Protein AF-A0A0P9MXE1-F1 (afdb_monomer)

Radius of gyration: 27.06 Å; Cα contacts (8 Å, |Δi|>4): 35; chains: 1; bounding box: 68×26×62 Å

Mean predicted aligned error: 6.49 Å

InterPro domains:
  IPR006120 Resolvase, HTH domain [PF02796] (44-84)

Nearest PDB structures (foldseek):
  2r0q-assembly1_F  TM=6.471E-01  e=6.757E-02  Staphylococcus aureus
  1tc3-assembly1_C  TM=8.372E-01  e=4.340E-01  Caenorhabditis elegans
  1p4w-assembly1_A  TM=6.204E-01  e=7.531E-01  Erwinia amylovora
  4zms-assembly1_B  TM=7.018E-01  e=1.400E+00  Streptococcus pneumoniae R6
  7r3e-assembly1_B  TM=4.765E-01  e=1.400E+00  Pseudomonas aeruginosa PAO1

Organism: Pseudomonas cannabina (NCBI:txid86840)

Secondary structure (DSSP, 8-state):
-HHHHHHHHHHHHHHHHHHHHHHHHHHHHHHHHHHHHHTT----SPP-HHHHHHHHHHHHTT--HHHHHHHHTS-HHHHHHHHHHHHT----

Foldseek 3Di:
DVVVVVVVVVVVVVVVVVVVVVVVVVVVVVVVVVVCVVVVVCPDDDDDPVLLVQLCVCVVVVHDLVVSCVVSVHDSVVSVVSVVVVVVDPDD

Structure (mmCIF, N/CA/C/O backbone):
data_AF-A0A0P9MXE1-F1
#
_entry.id   AF-A0A0P9MXE1-F1
#
loop_
_atom_site.group_PDB
_atom_site.id
_atom_site.type_symbol
_atom_site.label_atom_id
_atom_site.label_alt_id
_atom_site.label_comp_id
_atom_site.label_asym_id
_atom_site.label_entity_id
_atom_site.label_seq_id
_atom_site.pdbx_PDB_ins_code
_atom_site.Cartn_x
_atom_site.Cartn_y
_atom_site.Cartn_z
_atom_site.occupancy
_atom_site.B_iso_or_equiv
_atom_site.auth_seq_id
_atom_site.auth_comp_id
_atom_site.auth_asym_id
_atom_site.auth_atom_id
_atom_site.pdbx_PDB_model_num
ATOM 1 N N . MET A 1 1 ? 41.596 11.497 -31.693 1.00 64.81 1 MET A N 1
ATOM 2 C CA . MET A 1 1 ? 40.423 12.281 -32.141 1.00 64.81 1 MET A CA 1
ATOM 3 C C . MET A 1 1 ? 39.273 11.381 -32.601 1.00 64.81 1 MET A C 1
ATOM 5 O O . MET A 1 1 ? 38.210 11.463 -32.012 1.00 64.81 1 MET A O 1
ATOM 9 N N . VAL A 1 2 ? 39.474 10.462 -33.558 1.00 78.31 2 VAL A N 1
ATOM 10 C CA . VAL A 1 2 ? 38.392 9.590 -34.080 1.00 78.31 2 VAL A CA 1
ATOM 11 C C . VAL A 1 2 ? 37.898 8.537 -33.069 1.00 78.31 2 VAL A C 1
ATOM 13 O O . VAL A 1 2 ? 36.695 8.384 -32.890 1.00 78.31 2 VAL A O 1
ATOM 16 N N . LEU A 1 3 ? 38.804 7.855 -32.355 1.00 83.06 3 LEU A N 1
ATOM 17 C CA . LEU A 1 3 ? 38.442 6.789 -31.402 1.00 83.06 3 LEU A CA 1
ATOM 18 C C . LEU A 1 3 ? 37.573 7.288 -30.232 1.00 83.06 3 LEU A C 1
ATOM 20 O O . LEU A 1 3 ? 36.641 6.608 -29.815 1.00 83.06 3 LEU A O 1
ATOM 24 N N . GLN A 1 4 ? 37.851 8.497 -29.743 1.00 86.94 4 GLN A N 1
ATOM 25 C CA . GLN A 1 4 ? 37.100 9.117 -28.651 1.00 86.94 4 GLN A CA 1
ATOM 26 C C . GLN A 1 4 ? 35.680 9.502 -29.094 1.00 86.94 4 GLN A C 1
AT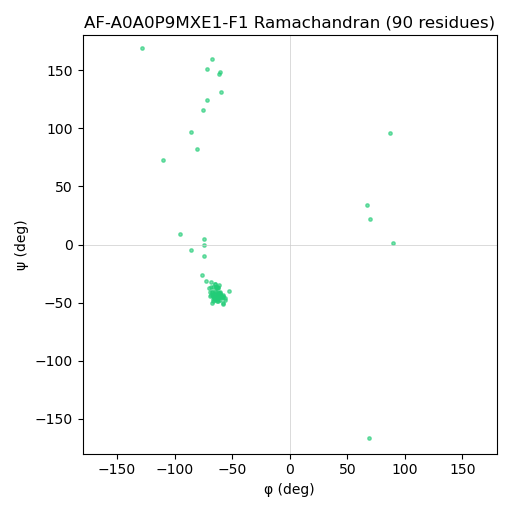OM 28 O O . GLN A 1 4 ? 34.723 9.219 -28.385 1.00 86.94 4 GLN A O 1
ATOM 33 N N . GLY A 1 5 ? 35.518 10.029 -30.315 1.00 90.44 5 GLY A N 1
ATOM 34 C CA . GLY A 1 5 ? 34.194 10.336 -30.867 1.00 90.44 5 GLY A CA 1
ATOM 35 C C . GLY A 1 5 ? 33.314 9.096 -31.066 1.00 90.44 5 GLY A C 1
ATOM 36 O O . GLY A 1 5 ? 32.115 9.145 -30.805 1.00 90.44 5 GLY A O 1
ATOM 37 N N . VAL A 1 6 ? 33.900 7.963 -31.470 1.00 93.00 6 VAL A N 1
ATOM 38 C CA . VAL A 1 6 ? 33.168 6.686 -31.558 1.00 93.00 6 VAL A CA 1
ATOM 39 C C . VAL A 1 6 ? 32.752 6.201 -30.168 1.00 93.00 6 VAL A C 1
ATOM 41 O O . VAL A 1 6 ? 31.603 5.806 -29.987 1.00 93.00 6 VAL A O 1
ATOM 44 N N . GLN A 1 7 ? 33.645 6.274 -29.176 1.00 92.62 7 GLN A N 1
ATOM 45 C CA . GLN A 1 7 ? 33.335 5.882 -27.798 1.00 92.62 7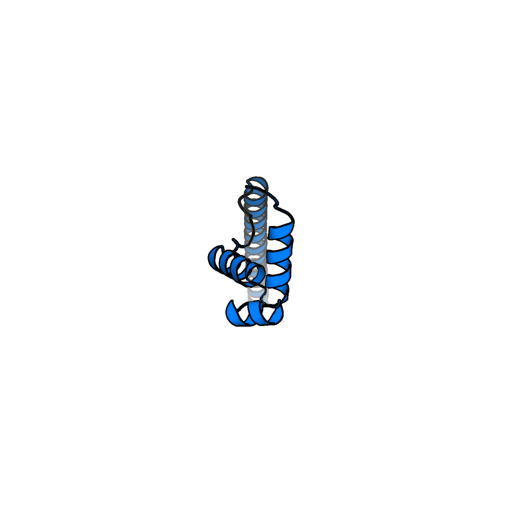 GLN A CA 1
ATOM 46 C C . GLN A 1 7 ? 32.198 6.727 -27.200 1.00 92.62 7 GLN A C 1
ATOM 48 O O . GLN A 1 7 ? 31.262 6.170 -26.625 1.00 92.62 7 GLN A O 1
ATOM 53 N N . ASP A 1 8 ? 32.228 8.045 -27.406 1.00 94.88 8 ASP A N 1
ATOM 54 C CA . ASP A 1 8 ? 31.182 8.957 -26.937 1.00 94.88 8 ASP A CA 1
ATOM 55 C C . ASP A 1 8 ? 29.828 8.676 -27.603 1.00 94.88 8 ASP A C 1
ATOM 57 O O . ASP A 1 8 ? 28.786 8.699 -26.942 1.00 94.88 8 ASP A O 1
ATOM 61 N N . MET A 1 9 ? 29.815 8.384 -28.907 1.00 96.12 9 MET A N 1
ATOM 62 C CA . MET A 1 9 ? 28.584 8.019 -29.613 1.00 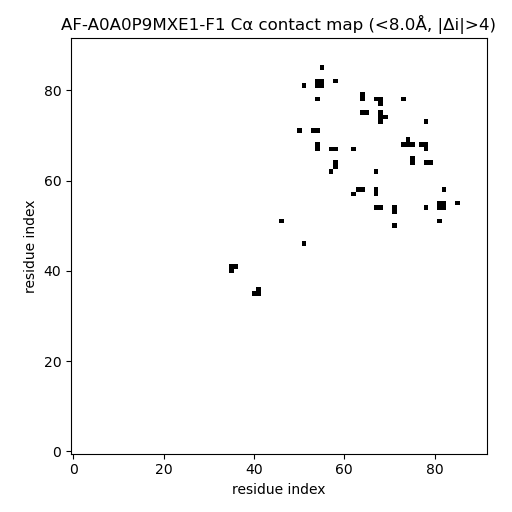96.12 9 MET A CA 1
ATOM 63 C C . MET A 1 9 ? 28.022 6.679 -29.132 1.00 96.12 9 MET A C 1
ATOM 65 O O . MET A 1 9 ? 26.821 6.590 -28.880 1.00 96.12 9 MET A O 1
ATOM 69 N N . LEU A 1 10 ? 28.867 5.661 -28.940 1.00 96.94 10 LEU A N 1
ATOM 70 C CA . LEU A 1 10 ? 28.433 4.361 -28.416 1.00 96.94 10 LEU A CA 1
ATOM 71 C C . LEU A 1 10 ? 27.823 4.491 -27.018 1.00 96.94 10 LEU A C 1
ATOM 73 O O . LEU A 1 10 ? 26.775 3.902 -26.752 1.00 96.94 10 LEU A O 1
ATOM 77 N N . LEU A 1 11 ? 28.428 5.307 -26.150 1.00 97.12 11 LEU A N 1
ATOM 78 C CA . LEU A 1 11 ? 27.887 5.577 -24.821 1.00 97.12 11 LEU A CA 1
ATOM 79 C C . LEU A 1 11 ? 26.507 6.242 -24.901 1.00 97.12 11 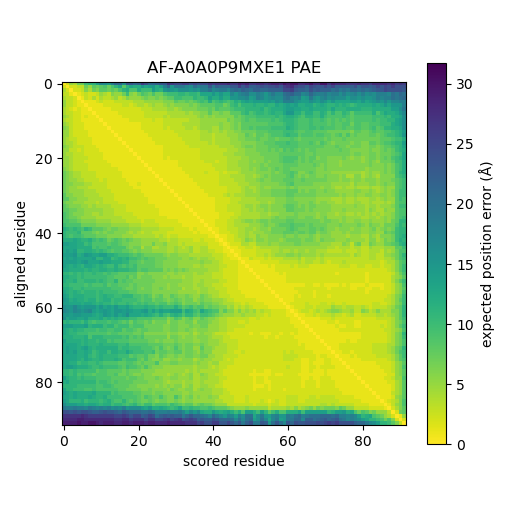LEU A C 1
ATOM 81 O O . LEU A 1 11 ? 25.581 5.826 -24.208 1.00 97.12 11 LEU A O 1
ATOM 85 N N . ARG A 1 12 ? 26.338 7.244 -25.770 1.00 97.31 12 ARG A N 1
ATOM 86 C CA . ARG A 1 12 ? 25.048 7.928 -25.960 1.00 97.31 12 ARG A CA 1
ATOM 87 C C . ARG A 1 12 ? 23.963 6.984 -26.466 1.00 97.31 12 ARG A C 1
ATOM 89 O O . ARG A 1 12 ? 22.854 7.016 -25.943 1.00 97.31 12 ARG A O 1
ATOM 96 N N . VAL A 1 13 ? 24.285 6.131 -27.438 1.00 98.06 13 VAL A N 1
ATOM 97 C CA . VAL A 1 13 ? 23.344 5.133 -27.966 1.00 98.06 13 VAL A CA 1
ATOM 98 C C . VAL A 1 13 ? 22.949 4.139 -26.875 1.00 98.06 13 VAL A C 1
ATOM 100 O O . VAL A 1 13 ? 21.762 3.895 -26.683 1.00 98.06 13 VAL A O 1
ATOM 103 N N . ALA A 1 14 ? 23.910 3.620 -26.107 1.00 98.25 14 ALA A N 1
ATOM 104 C CA . ALA A 1 14 ? 23.624 2.698 -25.008 1.00 98.25 14 ALA A CA 1
ATOM 105 C C . ALA A 1 14 ? 22.718 3.331 -23.936 1.00 98.25 14 ALA A C 1
ATOM 107 O O . ALA A 1 14 ? 21.773 2.695 -23.469 1.00 98.25 14 ALA A O 1
ATOM 108 N N . LEU A 1 15 ? 22.969 4.594 -23.579 1.00 98.44 15 LEU A N 1
ATOM 109 C CA . LEU A 1 15 ? 22.134 5.338 -22.635 1.00 98.44 15 LEU A CA 1
ATOM 110 C C . LEU A 1 15 ? 20.719 5.575 -23.175 1.00 98.44 15 LEU A C 1
ATOM 112 O O . LEU A 1 15 ? 19.759 5.450 -22.417 1.00 98.44 15 LEU A O 1
ATOM 116 N N . GLN A 1 16 ? 20.582 5.887 -24.466 1.00 98.44 16 GLN A N 1
ATOM 117 C CA . GLN A 1 16 ? 19.274 6.082 -25.087 1.00 98.44 16 GLN A CA 1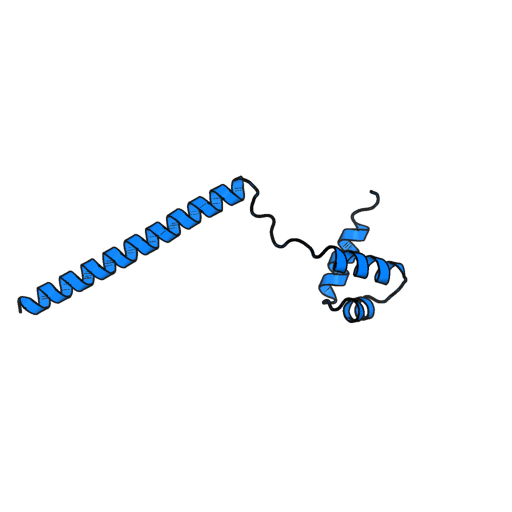
ATOM 118 C C . GLN A 1 16 ? 18.469 4.780 -25.099 1.00 98.44 16 GLN A C 1
ATOM 120 O O . GLN A 1 16 ? 17.331 4.773 -24.646 1.00 98.44 16 GLN A O 1
ATOM 125 N N . ILE A 1 17 ? 19.087 3.660 -25.487 1.00 98.44 17 ILE A N 1
ATOM 126 C CA . ILE A 1 17 ? 18.439 2.340 -25.462 1.00 98.44 17 ILE A CA 1
ATOM 127 C C . ILE A 1 17 ? 17.972 1.985 -24.045 1.00 98.44 17 ILE A C 1
ATOM 129 O O . ILE A 1 17 ? 16.845 1.532 -23.855 1.00 98.44 17 ILE A O 1
ATOM 133 N N . ALA A 1 18 ? 18.819 2.207 -23.035 1.00 98.38 18 ALA A N 1
ATOM 134 C CA . ALA A 1 18 ? 18.463 1.931 -21.644 1.00 98.38 18 ALA A CA 1
ATOM 135 C C . ALA A 1 18 ? 17.282 2.790 -21.163 1.00 98.38 18 ALA A C 1
ATOM 137 O O . ALA A 1 18 ? 16.443 2.319 -20.391 1.00 98.38 18 ALA A O 1
ATOM 138 N N . ARG A 1 19 ? 17.217 4.047 -21.614 1.00 98.38 19 ARG A N 1
ATOM 139 C CA . ARG A 1 19 ? 16.109 4.951 -21.314 1.00 98.38 19 ARG A CA 1
ATOM 140 C C . ARG A 1 19 ? 14.814 4.487 -21.971 1.00 98.38 19 ARG A C 1
ATOM 142 O O . ARG A 1 19 ? 13.810 4.380 -21.271 1.00 98.38 19 ARG A O 1
ATOM 149 N N . ASP A 1 20 ? 14.852 4.197 -23.265 1.00 98.56 20 ASP A N 1
ATOM 150 C CA . ASP A 1 20 ? 13.675 3.802 -24.039 1.00 98.56 20 ASP A CA 1
ATOM 151 C C . ASP A 1 20 ? 13.064 2.515 -23.466 1.00 98.56 20 ASP A C 1
ATOM 153 O O . ASP A 1 20 ? 11.868 2.454 -23.190 1.00 98.56 20 ASP A O 1
ATOM 157 N N . ASP A 1 21 ? 13.896 1.519 -23.147 1.00 98.44 21 ASP A N 1
ATOM 158 C CA . ASP A 1 21 ? 13.424 0.278 -22.528 1.00 98.44 21 ASP A CA 1
ATOM 159 C C . ASP A 1 21 ? 12.812 0.501 -21.127 1.00 98.44 21 ASP A C 1
ATOM 161 O O . ASP A 1 21 ? 11.822 -0.143 -20.761 1.00 98.44 21 ASP A O 1
ATOM 165 N N . PHE A 1 22 ? 13.353 1.429 -20.329 1.00 98.38 22 PHE A N 1
ATOM 166 C CA . PHE A 1 22 ? 12.750 1.793 -19.044 1.00 98.38 22 PHE A CA 1
ATOM 167 C C . PHE A 1 22 ? 11.383 2.465 -19.221 1.00 98.38 22 PHE A C 1
ATOM 169 O O . PHE A 1 22 ? 10.430 2.113 -18.515 1.00 98.38 22 PHE A O 1
ATOM 176 N N . GLU A 1 23 ? 11.282 3.424 -20.143 1.00 98.56 23 GLU A N 1
ATOM 177 C CA . GLU A 1 23 ? 10.038 4.136 -20.439 1.00 98.56 23 GLU A CA 1
ATOM 178 C C . GLU A 1 23 ? 8.967 3.160 -20.950 1.00 98.56 23 GLU A C 1
ATOM 180 O O . GLU A 1 23 ? 7.854 3.142 -20.417 1.00 98.56 23 GLU A O 1
ATOM 185 N N . ASP A 1 24 ? 9.333 2.246 -21.849 1.00 98.50 24 ASP A N 1
ATOM 186 C CA . ASP A 1 24 ? 8.450 1.202 -22.364 1.00 98.50 24 ASP A CA 1
ATOM 187 C C . ASP A 1 24 ? 7.958 0.241 -21.273 1.00 98.50 24 ASP A C 1
ATOM 189 O O . ASP A 1 24 ? 6.767 -0.084 -21.194 1.00 98.50 24 ASP A O 1
ATOM 193 N N . ARG A 1 25 ? 8.860 -0.244 -20.406 1.00 98.50 25 ARG A N 1
ATOM 194 C CA . ARG A 1 25 ? 8.484 -1.130 -19.291 1.00 98.50 25 ARG A CA 1
ATOM 195 C C . ARG A 1 25 ? 7.524 -0.433 -18.335 1.00 98.50 25 ARG A C 1
ATOM 197 O O . ARG A 1 25 ? 6.545 -1.043 -17.894 1.00 98.50 25 ARG A O 1
ATOM 204 N N . ARG A 1 26 ? 7.782 0.840 -18.033 1.00 98.56 26 ARG A N 1
ATOM 205 C CA . ARG A 1 26 ? 6.931 1.662 -17.170 1.00 98.56 26 ARG A CA 1
ATOM 206 C C . ARG A 1 26 ? 5.554 1.887 -17.792 1.00 98.56 26 ARG A C 1
ATOM 208 O O . ARG A 1 26 ? 4.554 1.772 -17.085 1.00 98.56 26 ARG A O 1
ATOM 215 N N . GLU A 1 27 ? 5.494 2.166 -19.090 1.00 98.56 27 GLU A N 1
ATOM 216 C CA . GLU A 1 27 ? 4.244 2.374 -19.818 1.00 98.56 27 GLU A CA 1
ATOM 217 C C . GLU A 1 27 ? 3.393 1.100 -19.851 1.00 98.56 27 GLU A C 1
ATOM 219 O O . GLU A 1 27 ? 2.222 1.121 -19.470 1.00 98.56 27 GLU A O 1
ATOM 224 N N . ARG A 1 28 ? 3.997 -0.043 -20.192 1.00 98.50 28 ARG A N 1
ATOM 225 C CA . ARG A 1 28 ? 3.308 -1.343 -20.179 1.00 98.50 28 ARG A CA 1
ATOM 226 C C . ARG A 1 28 ? 2.805 -1.711 -18.785 1.00 98.50 28 ARG A C 1
ATOM 228 O O . ARG A 1 28 ? 1.683 -2.197 -18.641 1.00 98.50 28 ARG A O 1
ATOM 235 N N . GLN A 1 29 ? 3.600 -1.450 -17.744 1.00 98.38 29 GLN A N 1
ATOM 236 C CA . GLN A 1 29 ? 3.163 -1.659 -16.365 1.00 98.38 29 GLN A CA 1
ATOM 237 C C . GLN A 1 29 ? 1.968 -0.764 -16.020 1.00 98.38 29 GLN A C 1
ATOM 239 O O . GLN A 1 29 ? 1.007 -1.250 -15.425 1.00 98.38 29 GLN A O 1
ATOM 244 N N . ARG A 1 30 ? 1.996 0.519 -16.407 1.00 98.44 30 ARG A N 1
ATOM 245 C CA . ARG A 1 30 ? 0.882 1.453 -16.193 1.00 98.44 30 ARG A CA 1
ATOM 246 C C . ARG A 1 30 ? -0.398 0.942 -16.850 1.00 98.44 30 ARG A C 1
ATOM 248 O O . ARG A 1 30 ? -1.404 0.804 -16.163 1.00 98.44 30 ARG A O 1
ATOM 255 N N . GLN A 1 31 ? -0.330 0.577 -18.129 1.00 98.44 31 GLN A N 1
ATOM 256 C CA . GLN A 1 31 ? -1.466 0.029 -18.876 1.00 98.44 31 GLN A CA 1
ATOM 257 C C . GLN A 1 31 ? -2.024 -1.240 -18.217 1.00 98.44 31 GLN A C 1
ATOM 259 O O . GLN A 1 31 ? -3.234 -1.368 -18.036 1.00 98.44 31 GLN A O 1
ATOM 264 N N . GLY A 1 32 ? -1.149 -2.155 -17.785 1.00 98.12 32 GLY A N 1
ATOM 265 C CA . GLY A 1 32 ? -1.556 -3.362 -17.063 1.00 98.12 32 GLY A CA 1
ATOM 266 C C . GLY A 1 32 ? -2.237 -3.064 -15.722 1.00 98.12 32 GLY A C 1
ATOM 267 O O . GLY A 1 32 ? -3.254 -3.678 -15.395 1.00 98.12 32 GLY A O 1
ATOM 268 N N . ILE A 1 33 ? -1.719 -2.095 -14.959 1.00 97.88 33 ILE A N 1
ATOM 269 C CA . ILE A 1 33 ? -2.333 -1.637 -13.704 1.00 97.88 33 ILE A CA 1
ATOM 270 C C . ILE A 1 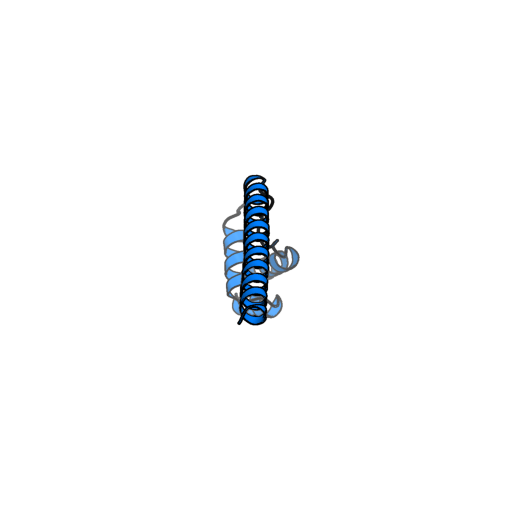33 ? -3.717 -1.040 -13.972 1.00 97.88 33 ILE A C 1
ATOM 272 O O . ILE A 1 33 ? -4.654 -1.343 -13.235 1.00 97.88 33 ILE A O 1
ATOM 276 N N . ASP A 1 34 ? -3.863 -0.212 -15.003 1.00 97.75 34 ASP A N 1
ATOM 277 C CA . ASP A 1 34 ? -5.128 0.452 -15.317 1.00 97.75 34 ASP A CA 1
ATOM 278 C C . ASP A 1 34 ? -6.198 -0.550 -15.774 1.00 97.75 34 ASP A C 1
ATOM 280 O O . ASP A 1 34 ? -7.330 -0.493 -15.289 1.00 97.75 34 ASP A O 1
ATOM 284 N N . LEU A 1 35 ? -5.824 -1.541 -16.591 1.00 98.19 35 LEU A N 1
ATOM 285 C CA . LEU A 1 35 ? -6.691 -2.671 -16.953 1.00 98.19 35 LEU A CA 1
ATOM 286 C C . LEU A 1 35 ? -7.123 -3.486 -15.725 1.00 98.19 35 LEU A C 1
ATOM 288 O O . LEU A 1 35 ? -8.289 -3.844 -15.574 1.00 98.19 35 LEU A O 1
ATOM 292 N N . ALA A 1 36 ? -6.204 -3.775 -14.805 1.00 97.38 36 ALA A N 1
ATOM 293 C CA . ALA A 1 36 ? -6.529 -4.545 -13.608 1.00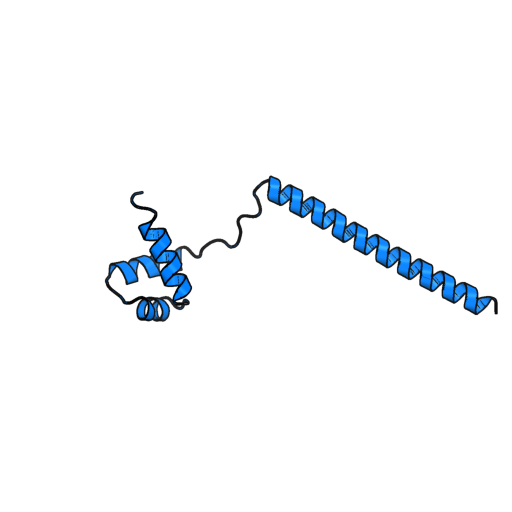 97.38 36 ALA A CA 1
ATOM 294 C C . ALA A 1 36 ? -7.367 -3.746 -12.590 1.00 97.38 36 ALA A C 1
ATOM 296 O O . ALA A 1 36 ? -8.192 -4.321 -11.871 1.00 97.38 36 ALA A O 1
ATOM 297 N N . LYS A 1 37 ? -7.185 -2.421 -12.524 1.00 96.19 37 LYS A N 1
ATOM 298 C CA . LYS A 1 37 ? -8.042 -1.518 -11.743 1.00 96.19 37 LYS A CA 1
ATOM 299 C C . LYS A 1 37 ? -9.452 -1.453 -12.323 1.00 96.19 37 LYS A C 1
ATOM 301 O O . LYS A 1 37 ? -10.398 -1.588 -11.551 1.00 96.19 37 LYS A O 1
ATOM 306 N N . SER A 1 38 ? -9.602 -1.295 -13.641 1.00 96.31 38 SER A N 1
ATOM 307 C CA . SER A 1 38 ? -10.920 -1.268 -14.293 1.00 96.31 38 SER A CA 1
ATOM 308 C C . SER A 1 38 ? -11.650 -2.609 -14.164 1.00 96.31 38 SER A C 1
ATOM 310 O O . SER A 1 38 ? -12.856 -2.630 -13.940 1.00 96.31 38 SER A O 1
ATOM 312 N N . ALA A 1 39 ? -10.912 -3.724 -14.166 1.00 97.19 39 ALA A N 1
ATOM 313 C CA . ALA A 1 39 ? -11.433 -5.058 -13.863 1.00 97.19 39 ALA A CA 1
ATOM 314 C C . ALA A 1 39 ? -11.725 -5.306 -12.362 1.00 97.19 39 ALA A C 1
ATOM 316 O O . ALA A 1 39 ? -12.150 -6.399 -11.983 1.00 97.19 39 ALA A O 1
ATOM 317 N N . GLY A 1 40 ? -11.482 -4.335 -11.472 1.00 94.62 40 GLY A N 1
ATOM 318 C CA . GLY A 1 40 ? -11.797 -4.448 -10.043 1.00 94.62 40 GLY A CA 1
ATOM 319 C C . GLY A 1 40 ? -10.931 -5.450 -9.264 1.00 94.62 40 GLY A C 1
ATOM 320 O O . GLY A 1 40 ? -11.340 -5.938 -8.201 1.00 94.62 40 GLY A O 1
ATOM 321 N N . LEU A 1 41 ? -9.737 -5.779 -9.769 1.00 95.06 41 LEU A N 1
ATOM 322 C CA . LEU A 1 41 ? -8.804 -6.707 -9.115 1.00 95.06 41 LEU A CA 1
ATOM 323 C C . LEU A 1 41 ? -8.081 -6.057 -7.923 1.00 95.06 41 LEU A C 1
ATOM 325 O O . LEU A 1 41 ? -7.711 -6.732 -6.960 1.00 95.06 41 LEU A O 1
ATOM 329 N N . TYR A 1 42 ? -7.932 -4.730 -7.941 1.00 93.56 42 TYR A N 1
ATOM 330 C CA . TYR A 1 42 ? -7.298 -3.951 -6.876 1.00 93.56 42 TYR A CA 1
ATOM 331 C C . TYR A 1 42 ? -8.280 -3.701 -5.722 1.00 93.56 42 TYR A C 1
ATOM 333 O O . TYR A 1 42 ? -8.881 -2.638 -5.612 1.00 93.56 42 TYR A O 1
ATOM 341 N N . ARG A 1 43 ? -8.428 -4.687 -4.829 1.00 92.31 43 ARG A N 1
ATOM 342 C CA . ARG A 1 43 ? -9.347 -4.631 -3.667 1.00 92.31 43 ARG A CA 1
ATOM 343 C C . ARG A 1 43 ? -8.683 -4.184 -2.357 1.00 92.31 43 ARG A C 1
ATOM 345 O O . ARG A 1 43 ? -9.284 -4.270 -1.289 1.00 92.31 43 ARG A O 1
ATOM 352 N N . GLY A 1 44 ? -7.435 -3.719 -2.435 1.00 91.62 44 GLY A N 1
ATOM 353 C CA . GLY A 1 44 ? -6.625 -3.351 -1.274 1.00 91.62 44 GLY A CA 1
ATOM 354 C C . GLY A 1 44 ? -6.212 -4.552 -0.415 1.00 91.62 44 GLY A C 1
ATOM 355 O O . GLY A 1 44 ? -6.308 -5.713 -0.821 1.00 91.62 44 GLY A O 1
ATOM 356 N N . ARG A 1 45 ? -5.718 -4.270 0.796 1.00 91.56 45 ARG A N 1
ATOM 357 C CA . ARG A 1 45 ? -5.317 -5.308 1.754 1.00 91.56 45 ARG A CA 1
ATOM 358 C C . ARG A 1 45 ? -6.559 -5.993 2.323 1.00 91.56 45 ARG A C 1
ATOM 360 O O . ARG A 1 45 ? -7.402 -5.335 2.928 1.00 91.56 45 ARG A O 1
ATOM 367 N N . LYS A 1 46 ? -6.630 -7.322 2.195 1.00 91.12 46 LYS A N 1
ATOM 368 C CA . LYS A 1 46 ? -7.699 -8.114 2.813 1.00 91.12 46 LYS A CA 1
ATOM 369 C C . LYS A 1 46 ? -7.686 -7.929 4.342 1.00 91.12 46 LYS A C 1
ATOM 371 O O . LYS A 1 46 ? -6.613 -8.036 4.946 1.00 91.12 46 LYS A O 1
ATOM 376 N N . PRO A 1 47 ? -8.841 -7.653 4.971 1.00 91.00 47 PRO A N 1
ATOM 377 C CA . PRO A 1 47 ? -8.940 -7.589 6.423 1.00 91.00 47 PRO A CA 1
ATOM 378 C C . PRO A 1 47 ? -8.576 -8.920 7.086 1.00 91.00 47 PRO A C 1
ATOM 380 O O . PRO A 1 47 ? -8.837 -9.987 6.531 1.00 91.00 47 PRO A O 1
ATOM 383 N N . ASN A 1 48 ? -8.017 -8.862 8.295 1.00 93.50 48 ASN A N 1
ATOM 384 C CA . ASN A 1 48 ? -7.804 -10.057 9.106 1.00 93.50 48 ASN A CA 1
ATOM 385 C C . ASN A 1 48 ? -9.086 -10.361 9.896 1.00 93.50 48 ASN A C 1
ATOM 387 O O . ASN A 1 48 ? -9.320 -9.761 10.946 1.00 93.50 48 ASN A O 1
ATOM 391 N N . ALA A 1 49 ? -9.905 -11.273 9.367 1.00 93.50 49 ALA A N 1
ATOM 392 C CA . ALA A 1 49 ? -11.206 -11.632 9.934 1.00 93.50 49 ALA A CA 1
ATOM 393 C C . ALA A 1 49 ? -11.107 -12.089 11.397 1.00 93.50 49 ALA A C 1
ATOM 395 O O . ALA A 1 49 ? -11.810 -11.553 12.247 1.00 93.50 49 ALA A O 1
ATOM 396 N N . LYS A 1 50 ? -10.145 -12.965 11.715 1.00 94.81 50 LYS A N 1
ATOM 397 C CA . LYS A 1 50 ? -9.941 -13.490 13.074 1.00 94.81 50 LYS A CA 1
ATOM 398 C C . LYS A 1 50 ? -9.694 -12.378 14.092 1.00 94.81 50 LYS A C 1
ATOM 400 O O . LYS A 1 50 ? -10.280 -12.361 15.168 1.00 94.81 50 LYS A O 1
ATOM 405 N N . VAL A 1 51 ? -8.838 -11.421 13.740 1.00 94.31 51 VAL A N 1
ATOM 406 C CA . VAL A 1 51 ? -8.542 -10.275 14.611 1.00 94.31 51 VAL A CA 1
ATOM 407 C C . VAL A 1 51 ? -9.767 -9.373 14.761 1.00 94.31 51 VAL A C 1
ATOM 409 O O . VAL A 1 51 ? -10.007 -8.835 15.837 1.00 94.31 51 VAL A O 1
ATOM 412 N N . HIS A 1 52 ? -10.560 -9.202 13.702 1.00 94.94 52 HIS A N 1
ATOM 413 C CA . HIS A 1 52 ? -11.784 -8.407 13.776 1.00 94.94 52 HIS A CA 1
ATOM 414 C C . HIS A 1 52 ? -12.825 -9.055 14.697 1.00 94.94 52 HIS A C 1
ATOM 416 O O . HIS A 1 52 ? -13.384 -8.363 15.542 1.00 94.94 52 HIS A O 1
ATOM 422 N N . GLU A 1 53 ? -13.036 -10.366 14.583 1.00 95.12 53 GLU A N 1
ATOM 423 C CA . GLU A 1 53 ? -13.922 -11.138 15.463 1.00 95.12 53 GLU A CA 1
ATOM 424 C C . GLU A 1 53 ? -13.484 -11.044 16.928 1.00 95.12 53 GLU A C 1
ATOM 426 O O . GLU A 1 53 ? -14.302 -10.753 17.797 1.00 95.12 53 GLU A O 1
ATOM 431 N N . GLN A 1 54 ? -12.182 -11.186 17.201 1.00 95.69 54 GLN A N 1
ATOM 432 C CA . GLN A 1 54 ? -11.626 -11.016 18.548 1.00 95.69 54 GLN A CA 1
ATOM 433 C C . GLN A 1 54 ? -11.886 -9.614 19.111 1.00 95.69 54 GLN A C 1
ATOM 435 O O . G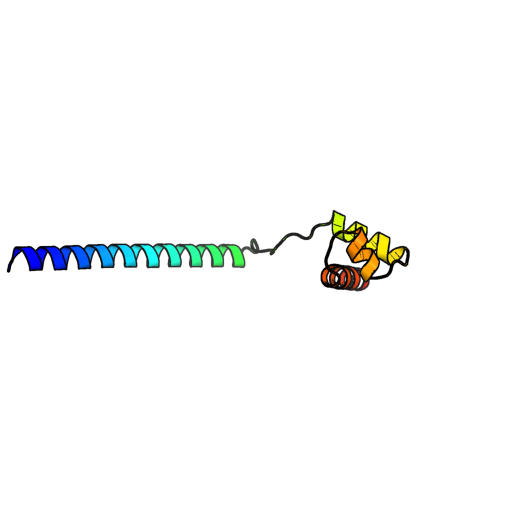LN A 1 54 ? -12.297 -9.479 20.262 1.00 95.69 54 GLN A O 1
ATOM 440 N N . ILE A 1 55 ? -11.686 -8.564 18.307 1.00 95.88 55 ILE A N 1
ATOM 441 C CA . ILE A 1 55 ? -11.972 -7.181 18.713 1.00 95.88 55 ILE A CA 1
ATOM 442 C C . ILE A 1 55 ? -13.457 -7.003 19.041 1.00 95.88 55 ILE A C 1
ATOM 444 O O . ILE A 1 55 ? -13.779 -6.367 20.044 1.00 95.88 55 ILE A O 1
ATOM 448 N N . ILE A 1 56 ? -14.353 -7.544 18.210 1.00 95.44 56 ILE A N 1
ATOM 449 C CA . ILE A 1 56 ? -15.804 -7.445 18.408 1.00 95.44 56 ILE A CA 1
ATOM 450 C C . ILE A 1 56 ? -16.213 -8.167 19.695 1.00 95.44 56 ILE A C 1
ATOM 452 O O . ILE A 1 56 ? -16.917 -7.578 20.511 1.00 95.44 56 ILE A O 1
ATOM 456 N N . ALA A 1 57 ? -15.717 -9.386 19.921 1.00 95.25 57 ALA A N 1
ATOM 457 C CA . ALA A 1 57 ? -15.995 -10.156 21.131 1.00 95.25 57 ALA A CA 1
ATOM 458 C C . ALA A 1 57 ? -15.516 -9.430 22.401 1.00 95.25 57 ALA A C 1
ATOM 460 O O . ALA A 1 57 ? -16.286 -9.264 23.345 1.00 95.25 57 ALA A O 1
ATOM 461 N N . LEU A 1 58 ? -14.278 -8.923 22.407 1.00 95.00 58 LEU A N 1
ATOM 462 C CA . LEU A 1 58 ? -13.716 -8.186 23.545 1.00 95.00 58 LEU A CA 1
ATOM 463 C C . LEU A 1 58 ? -14.470 -6.875 23.809 1.00 95.00 58 LEU A C 1
ATOM 465 O O . LEU A 1 58 ? -14.801 -6.560 24.952 1.00 95.00 58 LEU A O 1
ATOM 469 N N . LYS A 1 59 ? -14.793 -6.107 22.760 1.00 94.62 59 LYS A N 1
ATOM 470 C CA . LYS A 1 59 ? -15.553 -4.859 22.917 1.00 94.62 59 LYS A CA 1
ATOM 471 C C . LYS A 1 59 ? -16.996 -5.099 23.347 1.00 94.62 59 LYS A C 1
ATOM 473 O O . LYS A 1 59 ? -17.487 -4.272 24.117 1.00 94.62 59 LYS A O 1
ATOM 478 N N . GLY A 1 60 ? -17.635 -6.163 22.860 1.00 92.50 60 GLY A N 1
ATOM 479 C CA . GLY A 1 60 ? -18.978 -6.591 23.256 1.00 92.50 60 GLY A CA 1
ATOM 480 C C . GLY A 1 60 ? -19.030 -7.098 24.698 1.00 92.50 60 GLY A C 1
ATOM 481 O O . GLY A 1 60 ? -19.997 -6.829 25.399 1.00 92.50 60 GLY A O 1
ATOM 482 N N . GLY A 1 61 ? -17.947 -7.717 25.179 1.00 92.31 61 GLY A N 1
ATOM 483 C CA . GLY A 1 61 ? -17.759 -8.104 26.582 1.00 92.31 61 GLY A CA 1
ATOM 484 C C . GLY A 1 61 ? -17.437 -6.948 27.541 1.00 92.31 61 GLY A C 1
ATOM 485 O O . GLY A 1 61 ? -17.155 -7.194 28.708 1.00 92.31 61 GLY A O 1
ATOM 486 N N . GLY A 1 62 ? -17.454 -5.693 27.075 1.00 93.06 62 GLY A N 1
ATOM 487 C CA . GLY A 1 62 ? -17.255 -4.510 27.919 1.00 93.06 62 GLY A CA 1
ATOM 488 C C . GLY A 1 62 ? -15.804 -4.042 28.078 1.00 93.06 62 GLY A C 1
ATOM 489 O O . GLY A 1 62 ? -15.577 -3.028 28.737 1.00 93.06 62 GLY A O 1
ATOM 490 N N . CYS A 1 63 ? -14.819 -4.688 27.439 1.00 93.75 63 CYS A N 1
ATOM 491 C CA . CYS A 1 63 ? -13.423 -4.252 27.529 1.00 93.75 63 CYS A CA 1
ATOM 492 C C . CYS A 1 63 ? -13.229 -2.830 26.975 1.00 93.75 63 CYS A C 1
ATOM 494 O O . CYS A 1 63 ? -13.855 -2.405 25.985 1.00 93.75 63 CYS A O 1
ATOM 496 N N . SER A 1 64 ? -12.294 -2.096 27.584 1.00 96.19 64 SER A N 1
ATOM 497 C CA . SER A 1 64 ? -11.887 -0.781 27.085 1.00 96.19 64 SER A CA 1
ATOM 498 C C . SER A 1 64 ? -11.163 -0.905 25.736 1.00 96.19 64 SER A C 1
ATOM 500 O O . SER A 1 64 ? -10.640 -1.961 25.373 1.00 96.19 64 SER A O 1
ATOM 502 N N . ILE A 1 65 ? -11.100 0.186 24.967 1.00 95.38 65 ILE A N 1
ATOM 503 C CA . ILE A 1 65 ? -10.411 0.194 23.663 1.00 95.38 65 ILE A CA 1
ATOM 504 C C . ILE A 1 65 ? -8.914 -0.115 23.832 1.00 95.38 65 ILE A C 1
ATOM 506 O O . ILE A 1 65 ? -8.350 -0.869 23.040 1.00 95.38 65 ILE A O 1
ATOM 510 N N . ALA A 1 66 ? -8.272 0.459 24.854 1.00 96.50 66 ALA A N 1
ATOM 511 C CA . ALA A 1 66 ? -6.844 0.273 25.110 1.00 96.50 66 ALA A CA 1
ATOM 512 C C . ALA A 1 66 ? -6.518 -1.166 25.535 1.00 96.50 66 ALA A C 1
ATOM 514 O O . ALA A 1 66 ? -5.534 -1.746 25.079 1.00 96.50 66 ALA A O 1
ATOM 515 N N . GLU A 1 67 ? -7.367 -1.758 26.369 1.00 95.75 67 GLU A N 1
ATOM 516 C CA . GLU A 1 67 ? -7.233 -3.149 26.793 1.00 95.75 67 GLU A CA 1
ATOM 517 C C . GLU A 1 67 ? -7.491 -4.121 25.642 1.00 95.75 67 GLU A C 1
ATOM 519 O O . GLU A 1 67 ? -6.692 -5.023 25.412 1.00 95.75 67 GLU A O 1
ATOM 524 N N . THR A 1 68 ? -8.530 -3.873 24.841 1.00 96.25 68 THR A N 1
ATOM 525 C CA . THR A 1 68 ? -8.818 -4.666 23.636 1.00 96.25 68 THR A CA 1
ATOM 526 C C . THR A 1 68 ? -7.638 -4.649 22.668 1.00 96.25 68 THR A C 1
ATOM 528 O O . THR A 1 68 ? -7.261 -5.686 22.134 1.00 96.25 68 THR A O 1
ATOM 531 N N . ALA A 1 69 ? -7.023 -3.481 22.460 1.00 96.75 69 ALA A N 1
ATOM 532 C CA . ALA A 1 69 ? -5.844 -3.339 21.610 1.00 96.75 69 ALA A CA 1
ATOM 533 C C . ALA A 1 69 ? -4.668 -4.188 22.121 1.00 96.75 69 ALA A C 1
ATOM 535 O O . ALA A 1 69 ? -4.034 -4.896 21.339 1.00 96.75 69 ALA A O 1
ATOM 536 N N . ARG A 1 70 ? -4.429 -4.172 23.439 1.00 96.50 70 ARG A N 1
ATOM 537 C CA . ARG A 1 70 ? -3.388 -4.976 24.093 1.00 96.50 70 ARG A CA 1
ATOM 538 C C . ARG A 1 70 ? -3.649 -6.477 23.946 1.00 96.50 70 ARG A C 1
ATOM 540 O O . ARG A 1 70 ? -2.745 -7.202 23.548 1.00 96.50 70 ARG A O 1
ATOM 547 N N . LEU A 1 71 ? -4.872 -6.928 24.233 1.00 94.38 71 LEU A N 1
ATOM 548 C CA . LEU A 1 71 ? -5.254 -8.345 24.197 1.00 94.38 71 LEU A CA 1
A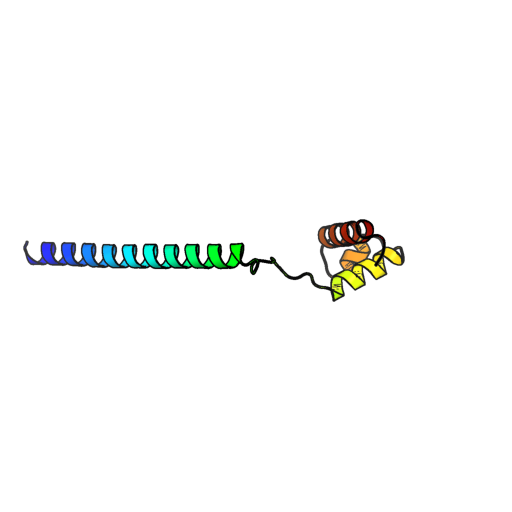TOM 549 C C . LEU A 1 71 ? -5.303 -8.911 22.770 1.00 94.38 71 LEU A C 1
ATOM 551 O O . LEU A 1 71 ? -4.897 -10.046 22.547 1.00 94.38 71 LEU A O 1
ATOM 555 N N . ALA A 1 72 ? -5.764 -8.121 21.798 1.00 93.31 72 ALA A N 1
ATOM 556 C CA . ALA A 1 72 ? -5.825 -8.526 20.392 1.00 93.31 72 ALA A CA 1
ATOM 557 C C . ALA A 1 72 ? -4.507 -8.289 19.626 1.00 93.31 72 ALA A C 1
ATOM 559 O O . ALA A 1 72 ? -4.412 -8.652 18.454 1.00 93.31 72 ALA A O 1
ATOM 560 N N . GLY A 1 73 ? -3.498 -7.667 20.250 1.00 95.31 73 GLY A N 1
ATOM 561 C CA . GLY A 1 73 ? -2.196 -7.404 19.629 1.00 95.31 73 GLY A CA 1
ATOM 562 C C . GLY A 1 73 ? -2.249 -6.401 18.469 1.00 95.31 73 GLY A C 1
ATOM 563 O O . GLY A 1 73 ? -1.514 -6.540 17.493 1.00 95.31 73 GLY A O 1
ATOM 564 N N . VAL A 1 74 ? -3.136 -5.406 18.538 1.00 95.56 74 VAL A N 1
ATOM 565 C CA . VAL A 1 74 ? -3.349 -4.411 17.472 1.00 95.56 74 VAL A CA 1
ATOM 566 C C . VAL A 1 74 ? -3.272 -2.983 17.993 1.00 95.56 74 VAL A C 1
ATOM 568 O O . VAL A 1 74 ? -3.300 -2.732 19.193 1.00 95.56 74 VAL A O 1
ATOM 571 N N . SER A 1 75 ? -3.225 -2.006 17.086 1.00 96.62 75 SER A N 1
ATOM 572 C CA . SER A 1 75 ? -3.290 -0.599 17.477 1.00 96.62 75 SER A CA 1
ATOM 573 C C . SER A 1 75 ? -4.693 -0.193 17.943 1.00 96.62 75 SER A C 1
ATOM 575 O O . SER A 1 75 ? -5.714 -0.675 17.445 1.00 96.62 75 SER A O 1
ATOM 577 N N . VAL A 1 76 ? -4.748 0.789 18.844 1.00 97.00 76 VAL A N 1
ATOM 578 C CA . VAL A 1 76 ? -5.994 1.439 19.295 1.00 97.00 76 VAL A CA 1
ATOM 579 C C . VAL A 1 76 ? -6.822 1.946 18.107 1.00 97.00 76 VAL A C 1
ATOM 581 O O . VAL A 1 76 ? -8.043 1.793 18.087 1.00 97.00 76 VAL A O 1
ATOM 584 N N . SER A 1 77 ? -6.170 2.510 17.086 1.00 96.94 77 SER A N 1
ATOM 585 C CA . SER A 1 77 ? -6.834 2.990 15.868 1.00 96.94 77 SER A CA 1
ATOM 586 C C . SER A 1 77 ? -7.509 1.862 15.089 1.00 96.94 77 SER A C 1
ATOM 588 O O . SER A 1 77 ? -8.605 2.051 14.563 1.00 96.94 77 SER A O 1
ATOM 590 N N . GLN A 1 78 ? -6.898 0.673 15.044 1.00 95.62 78 GLN A N 1
ATOM 591 C CA . GLN A 1 78 ? -7.507 -0.493 14.411 1.00 95.62 78 GLN A CA 1
ATOM 592 C C . GLN A 1 78 ? -8.744 -0.959 15.183 1.00 95.62 78 GLN A C 1
ATOM 594 O O . GLN A 1 78 ? -9.767 -1.207 14.551 1.00 95.62 78 GLN A O 1
ATOM 599 N N . VAL A 1 79 ? -8.689 -0.996 16.519 1.00 96.69 79 VAL A N 1
ATOM 600 C CA . VAL A 1 79 ? -9.857 -1.313 17.362 1.00 96.69 79 VAL A CA 1
ATOM 601 C C . VAL A 1 79 ? -10.998 -0.334 17.102 1.00 96.69 79 VAL A C 1
ATOM 603 O O . VAL A 1 79 ? -12.109 -0.761 16.800 1.00 96.69 79 VAL A O 1
ATOM 606 N N . LYS A 1 80 ? -10.721 0.977 17.143 1.00 96.69 80 LYS A N 1
ATOM 607 C CA . LYS A 1 80 ? -11.717 2.027 16.867 1.00 96.69 80 LYS A CA 1
ATOM 608 C C . LYS A 1 80 ? -12.362 1.855 15.494 1.00 96.69 80 LYS A C 1
ATOM 610 O O . LYS A 1 80 ? -13.583 1.884 15.385 1.00 96.69 80 LYS A O 1
ATOM 615 N N . ARG A 1 81 ? -11.547 1.643 14.456 1.00 95.12 81 ARG A N 1
ATOM 616 C CA . ARG A 1 81 ? -12.019 1.465 13.078 1.00 95.12 81 ARG A CA 1
ATOM 617 C C . ARG A 1 81 ? -12.899 0.225 12.936 1.00 95.12 81 ARG A C 1
ATOM 619 O O . ARG A 1 81 ? -13.978 0.311 12.362 1.00 95.12 81 ARG A O 1
ATOM 626 N N . VAL A 1 82 ? -12.448 -0.920 13.450 1.00 95.12 82 VAL A N 1
ATOM 627 C CA . VAL A 1 82 ? -13.200 -2.183 13.373 1.00 95.12 82 VAL A CA 1
ATOM 628 C C . VAL A 1 82 ? -14.520 -2.069 14.130 1.00 95.12 82 VAL A C 1
ATOM 630 O O . VAL A 1 82 ? -15.556 -2.440 13.588 1.00 95.12 82 VAL A O 1
ATOM 633 N N . TRP A 1 83 ? -14.499 -1.496 15.335 1.00 95.25 83 TRP A N 1
ATOM 634 C CA . TRP A 1 83 ? -15.703 -1.300 16.139 1.00 95.25 83 TRP A CA 1
ATOM 635 C C . TRP A 1 83 ? -16.706 -0.356 15.466 1.00 95.25 83 TRP A C 1
ATOM 637 O O . TRP A 1 83 ? -17.886 -0.678 15.387 1.00 95.25 83 TRP A O 1
ATOM 647 N N . ALA A 1 84 ? -16.244 0.760 14.894 1.00 94.62 84 ALA A N 1
ATOM 648 C CA . ALA A 1 84 ? -17.104 1.666 14.134 1.00 94.62 84 ALA A CA 1
ATOM 649 C C . ALA A 1 84 ? -17.740 0.978 12.912 1.00 94.62 84 ALA A C 1
ATOM 651 O O . ALA A 1 84 ? -18.937 1.123 12.681 1.00 94.62 84 ALA A O 1
ATOM 652 N N . HIS A 1 85 ? -16.971 0.181 12.158 1.00 93.12 85 HIS A N 1
ATOM 653 C CA . HIS A 1 85 ? -17.516 -0.598 11.039 1.00 93.12 85 HIS A CA 1
ATOM 654 C C . HIS A 1 85 ? -18.513 -1.673 11.479 1.00 93.12 85 HIS A C 1
ATOM 656 O O . HIS A 1 85 ? -19.444 -1.961 10.733 1.00 93.12 85 HIS A O 1
ATOM 662 N N . HIS A 1 86 ? -18.314 -2.271 12.655 1.00 92.44 86 HIS A N 1
ATOM 663 C CA . HIS A 1 86 ? -19.252 -3.231 13.226 1.00 92.44 86 HIS A CA 1
ATOM 664 C C . HIS A 1 86 ? -20.577 -2.552 13.600 1.00 92.44 86 HIS A C 1
ATOM 666 O O . HIS A 1 86 ? -21.625 -3.010 13.160 1.00 92.44 86 HIS A O 1
ATOM 672 N N . LEU A 1 87 ? -20.534 -1.414 14.304 1.00 90.88 87 LEU A N 1
ATOM 673 C CA . LEU A 1 87 ? -21.734 -0.639 14.653 1.00 90.88 87 LEU A CA 1
ATOM 674 C C . LEU A 1 87 ? -22.494 -0.123 13.419 1.00 90.88 87 LEU A C 1
ATOM 676 O O . LEU A 1 87 ? -23.718 -0.068 13.428 1.00 90.88 87 LEU A O 1
ATOM 680 N N . ALA A 1 88 ? -21.776 0.240 12.352 1.00 89.62 88 ALA A N 1
ATOM 681 C CA . ALA A 1 88 ? -22.367 0.712 11.098 1.00 89.62 88 ALA A CA 1
ATOM 682 C C . ALA A 1 88 ? -23.010 -0.402 10.248 1.00 89.62 88 ALA A C 1
ATOM 684 O O . ALA A 1 88 ? -23.699 -0.096 9.277 1.00 89.62 88 ALA A O 1
ATOM 685 N N . LYS A 1 89 ? -22.803 -1.681 10.592 1.00 78.06 89 LYS A N 1
ATOM 686 C CA . LYS A 1 89 ? -23.496 -2.829 9.991 1.00 78.06 89 LYS A CA 1
ATOM 687 C C . LYS A 1 89 ? -24.470 -3.454 11.002 1.00 78.06 89 LYS A C 1
ATOM 689 O O . LYS A 1 89 ? -24.177 -4.533 11.520 1.00 78.06 89 LYS A O 1
ATOM 694 N N . PRO A 1 90 ? -25.613 -2.819 11.314 1.00 53.12 90 PRO A N 1
ATOM 695 C CA . PRO A 1 90 ? -26.628 -3.479 12.117 1.00 53.12 90 PRO A CA 1
ATOM 696 C C . PRO A 1 90 ? -27.367 -4.505 11.243 1.00 53.12 90 PRO A C 1
ATOM 698 O O . PRO A 1 90 ? -28.027 -4.131 10.279 1.00 53.12 90 PRO A O 1
ATOM 701 N N . GLY A 1 91 ? -27.250 -5.790 11.589 1.00 61.97 91 GLY A N 1
ATOM 702 C CA . GLY A 1 91 ? -28.070 -6.872 11.031 1.00 61.97 91 GLY A CA 1
ATOM 703 C C . GLY A 1 91 ? -27.546 -7.493 9.733 1.00 61.97 91 GLY A C 1
ATOM 704 O O . GLY A 1 91 ? -27.833 -7.019 8.636 1.00 61.97 91 GLY A O 1
ATOM 705 N N . ALA A 1 92 ? -26.826 -8.603 9.881 1.00 43.50 92 ALA A N 1
ATOM 706 C CA . ALA A 1 92 ? -26.967 -9.770 9.015 1.00 43.50 92 ALA A CA 1
ATOM 707 C C . ALA A 1 92 ? -27.549 -10.892 9.880 1.00 43.50 92 ALA A C 1
ATOM 709 O O . ALA A 1 92 ? -27.175 -10.922 11.078 1.00 43.50 92 ALA A O 1
#

Solvent-accessible surface area (backbone atoms only — not comparable to full-atom values): 5378 Å² total; per-residue (Å²): 116,69,70,59,53,51,52,54,49,52,51,52,52,53,53,48,54,56,48,52,54,49,53,50,52,52,50,54,49,49,54,52,52,52,54,38,49,75,69,59,68,73,72,73,81,81,78,62,61,70,61,49,53,50,45,49,53,39,49,73,72,66,48,51,61,67,55,38,12,63,77,67,72,49,53,52,69,55,45,53,52,52,51,52,57,50,68,74,54,77,81,132

Sequence (92 aa):
MVLQGVQDMLLRVALQIARDDFEDRRERQRQGIDLAKSAGLYRGRKPNAKVHEQIIALKGGGCSIAETARLAGVSVSQVKRVWAHHLAKPGA

pLDDT: mean 93.32, std 8.98, range [43.5, 98.56]